Protein AF-A0A3D2K9T4-F1 (afdb_monomer_lite)

Secondary structure (DSSP, 8-state):
-HHHHHHHHHHHTT-------S-HHHHHHH-SEEEEEETTEEEEEEEHHHHHHHHHHHHTT-

pLDDT: mean 79.26, std 10.15, range [51.5, 91.88]

Structure (mmCIF, N/CA/C/O backbone):
data_AF-A0A3D2K9T4-F1
#
_entry.id   AF-A0A3D2K9T4-F1
#
loop_
_atom_site.group_PDB
_atom_site.id
_atom_site.type_symbol
_atom_site.label_atom_id
_atom_site.label_alt_id
_atom_site.label_comp_id
_atom_site.label_asym_id
_atom_site.label_entity_id
_atom_site.label_seq_id
_atom_site.pdbx_PDB_ins_code
_atom_site.Cartn_x
_atom_site.Cartn_y
_atom_site.Cartn_z
_atom_site.occupancy
_atom_site.B_iso_or_equiv
_atom_site.auth_seq_id
_atom_site.auth_comp_id
_atom_site.auth_asym_id
_atom_site.auth_atom_id
_atom_site.pdbx_PDB_model_num
ATOM 1 N N . GLN A 1 1 ? 6.547 2.238 16.093 1.00 52.9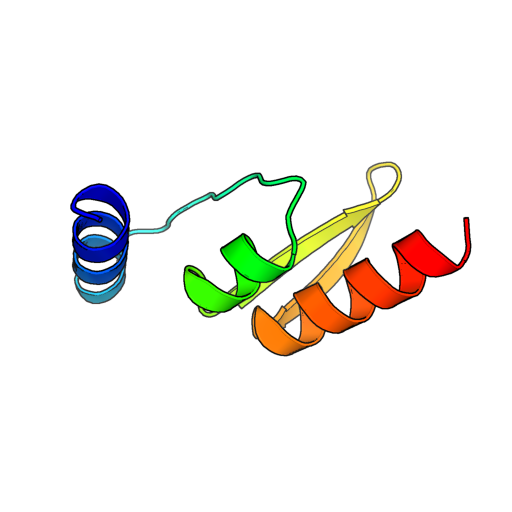1 1 GLN A N 1
ATOM 2 C CA . GLN A 1 1 ? 5.265 1.569 16.423 1.00 52.91 1 GLN A CA 1
ATOM 3 C C . GLN A 1 1 ? 4.086 2.544 16.491 1.00 52.91 1 GLN A C 1
ATOM 5 O O . GLN A 1 1 ? 3.168 2.357 15.707 1.00 52.91 1 GLN A O 1
ATOM 10 N N . LYS A 1 2 ? 4.137 3.632 17.280 1.00 60.62 2 LYS A N 1
ATOM 11 C CA . LYS A 1 2 ? 3.021 4.598 17.453 1.00 60.62 2 LYS A CA 1
ATOM 12 C C . LYS A 1 2 ? 2.374 5.162 16.167 1.00 60.62 2 LYS A C 1
ATOM 14 O O . LYS A 1 2 ? 1.164 5.353 16.141 1.00 60.62 2 LYS A O 1
ATOM 19 N N . CYS A 1 3 ? 3.132 5.418 15.093 1.00 64.94 3 CYS A N 1
ATOM 20 C CA . CYS A 1 3 ? 2.558 5.990 13.861 1.00 64.94 3 CYS A CA 1
ATOM 21 C C . CYS A 1 3 ? 1.653 5.018 13.088 1.00 64.94 3 CYS A C 1
ATOM 23 O O . CYS A 1 3 ? 0.663 5.451 12.512 1.00 64.94 3 CYS A O 1
ATOM 25 N N . ALA A 1 4 ? 1.958 3.717 13.091 1.00 68.06 4 ALA A N 1
ATOM 26 C CA . ALA A 1 4 ? 1.169 2.726 12.355 1.00 68.06 4 ALA A CA 1
ATOM 27 C C . ALA A 1 4 ? -0.218 2.522 12.986 1.00 68.06 4 ALA A C 1
ATOM 29 O O . ALA A 1 4 ? -1.216 2.432 12.281 1.00 68.06 4 ALA A O 1
ATOM 30 N N . GLU A 1 5 ? -0.284 2.521 14.317 1.00 72.44 5 GLU A N 1
ATOM 31 C CA . GLU A 1 5 ? -1.545 2.444 15.065 1.00 72.44 5 GLU A CA 1
ATOM 32 C C . GLU A 1 5 ? -2.400 3.695 14.847 1.00 72.44 5 GLU A C 1
ATOM 34 O O . GLU A 1 5 ? -3.595 3.587 14.590 1.00 72.44 5 GLU A O 1
ATOM 39 N N . LYS A 1 6 ? -1.774 4.880 14.852 1.00 73.62 6 LYS A N 1
ATOM 40 C CA . LYS A 1 6 ? -2.443 6.152 14.540 1.00 73.62 6 LYS A CA 1
ATOM 41 C C . LYS A 1 6 ? -3.008 6.161 13.116 1.00 73.62 6 LYS A C 1
ATOM 43 O O . LYS A 1 6 ? -4.121 6.622 12.893 1.00 73.62 6 LYS A O 1
ATOM 48 N N . ILE A 1 7 ? -2.257 5.629 12.154 1.00 72.19 7 ILE A N 1
ATOM 49 C CA . ILE A 1 7 ? -2.708 5.466 10.769 1.00 72.19 7 ILE A CA 1
ATOM 50 C C . ILE A 1 7 ? -3.911 4.517 10.702 1.00 72.19 7 ILE A C 1
ATOM 52 O O . ILE A 1 7 ? -4.918 4.849 10.081 1.00 72.19 7 ILE A O 1
ATOM 56 N N . SER A 1 8 ? -3.845 3.380 11.396 1.00 70.88 8 SER A N 1
ATOM 57 C CA . SER A 1 8 ? -4.950 2.421 11.442 1.00 70.88 8 SER A CA 1
ATOM 58 C C . SER A 1 8 ? -6.208 3.014 12.086 1.00 70.88 8 SER A C 1
ATOM 60 O O . SER A 1 8 ? -7.312 2.732 11.623 1.00 70.88 8 SER A O 1
ATOM 62 N N . SER A 1 9 ? -6.069 3.851 13.122 1.00 72.19 9 SER A N 1
ATOM 63 C CA . SER A 1 9 ? -7.216 4.522 13.746 1.00 72.19 9 SER A CA 1
ATOM 64 C C . SER A 1 9 ? -7.835 5.577 12.825 1.00 72.19 9 SER A C 1
ATOM 66 O O . SER A 1 9 ? -9.054 5.660 12.736 1.00 72.19 9 SER A O 1
ATOM 68 N N . LEU A 1 10 ? -7.011 6.342 12.095 1.00 71.44 10 LEU A N 1
ATOM 69 C CA . LEU A 1 10 ? -7.478 7.336 11.114 1.00 71.44 10 LEU A CA 1
ATOM 70 C C . LEU A 1 10 ? -8.232 6.682 9.945 1.00 71.44 10 LEU A C 1
ATOM 72 O O . LEU A 1 10 ? -9.225 7.211 9.451 1.00 71.44 10 LEU A O 1
ATOM 76 N N . GLN A 1 11 ? -7.806 5.491 9.529 1.00 68.88 11 GLN A N 1
ATOM 77 C CA . GLN A 1 11 ? -8.521 4.723 8.510 1.00 68.88 11 GLN A CA 1
ATOM 78 C C . GLN A 1 11 ? -9.872 4.198 9.002 1.00 68.88 11 GLN A C 1
ATOM 80 O O . GLN A 1 11 ? -10.819 4.140 8.221 1.00 68.88 11 GLN A O 1
ATOM 85 N N . GLN A 1 12 ? -9.988 3.823 10.282 1.00 69.19 12 GLN A N 1
ATOM 86 C CA . GLN A 1 12 ? -11.270 3.408 10.865 1.00 69.19 12 GLN A CA 1
ATOM 87 C C . GLN A 1 12 ? -12.270 4.565 10.961 1.00 69.19 12 GLN A C 1
ATOM 89 O O . GLN A 1 12 ? -13.468 4.334 10.843 1.00 69.19 12 GLN A O 1
ATOM 94 N N . THR A 1 13 ? -11.796 5.805 11.108 1.00 72.56 13 THR A N 1
ATOM 95 C CA . THR A 1 13 ? -12.649 7.004 11.130 1.00 72.56 13 THR A CA 1
ATOM 96 C C . THR A 1 13 ? -13.057 7.500 9.737 1.00 72.56 13 THR A C 1
ATOM 98 O O . THR A 1 13 ? -13.661 8.562 9.629 1.00 72.56 13 THR A O 1
ATOM 101 N N . GLY A 1 14 ? -12.739 6.759 8.666 1.00 65.56 14 GLY A N 1
ATOM 102 C CA . GLY A 1 14 ? -13.099 7.120 7.288 1.00 65.56 14 GLY A CA 1
ATOM 103 C C . GLY A 1 14 ? -12.206 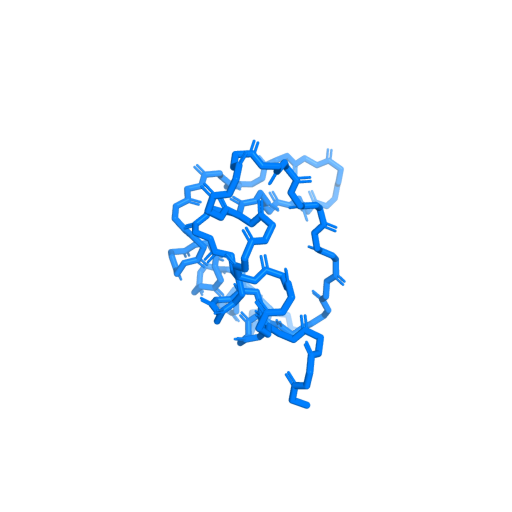8.195 6.662 1.00 65.56 14 GLY A C 1
ATOM 104 O O . GLY A 1 14 ? -12.577 8.797 5.660 1.00 65.56 14 GLY A O 1
ATOM 105 N N . THR A 1 15 ? -11.033 8.464 7.242 1.00 71.00 15 THR A N 1
ATOM 106 C CA . THR A 1 15 ? -10.087 9.453 6.715 1.00 71.00 15 THR A CA 1
ATOM 107 C C . THR A 1 15 ? -9.258 8.859 5.573 1.00 71.00 15 THR A C 1
ATOM 109 O O . THR A 1 15 ? -8.661 7.791 5.717 1.00 71.00 15 THR A O 1
ATOM 112 N N . THR A 1 16 ? -9.173 9.571 4.447 1.00 69.19 16 THR A N 1
ATOM 113 C CA . THR A 1 16 ? -8.326 9.185 3.309 1.00 69.19 16 THR A CA 1
ATOM 114 C C . THR A 1 16 ? -6.850 9.403 3.640 1.00 69.19 16 THR A C 1
ATOM 116 O O . THR A 1 16 ? -6.429 10.524 3.921 1.00 69.19 16 THR A O 1
ATOM 119 N N . LEU A 1 17 ? -6.052 8.334 3.584 1.00 68.56 17 LEU A N 1
ATOM 120 C CA . LEU A 1 17 ? -4.601 8.380 3.765 1.00 68.56 17 LEU A CA 1
ATOM 121 C C . LEU A 1 17 ? -3.900 8.198 2.418 1.00 68.56 17 LEU A C 1
ATOM 123 O O . LEU A 1 17 ? -3.994 7.130 1.816 1.00 68.56 17 LEU A O 1
ATOM 127 N N . LEU A 1 18 ? -3.133 9.203 2.000 1.00 74.88 18 LEU A N 1
ATOM 128 C CA . LEU A 1 18 ? -2.201 9.071 0.886 1.00 74.88 18 LEU A CA 1
ATOM 129 C C . LEU A 1 18 ? -0.818 8.697 1.431 1.00 74.88 18 LEU A C 1
ATOM 131 O O . LEU A 1 18 ? -0.160 9.510 2.079 1.00 74.88 18 LEU A O 1
ATOM 135 N N . LEU A 1 19 ? -0.394 7.457 1.189 1.00 69.69 19 LEU A N 1
ATOM 136 C CA . LEU A 1 19 ? 0.913 6.946 1.595 1.00 69.69 19 LEU A CA 1
ATOM 137 C C . LEU A 1 19 ? 1.791 6.741 0.356 1.00 69.69 19 LEU A C 1
ATOM 139 O O . LEU A 1 19 ? 1.464 5.922 -0.498 1.00 69.69 19 LEU A O 1
ATOM 143 N N . VAL A 1 20 ? 2.922 7.444 0.291 1.00 73.25 20 VAL A N 1
ATOM 144 C CA . VAL A 1 20 ? 3.948 7.253 -0.746 1.00 73.25 20 VAL A CA 1
ATOM 145 C C . VAL A 1 20 ? 5.139 6.546 -0.110 1.00 73.25 20 VAL A C 1
ATOM 147 O O . VAL A 1 20 ? 5.695 7.022 0.879 1.00 73.25 20 VAL A O 1
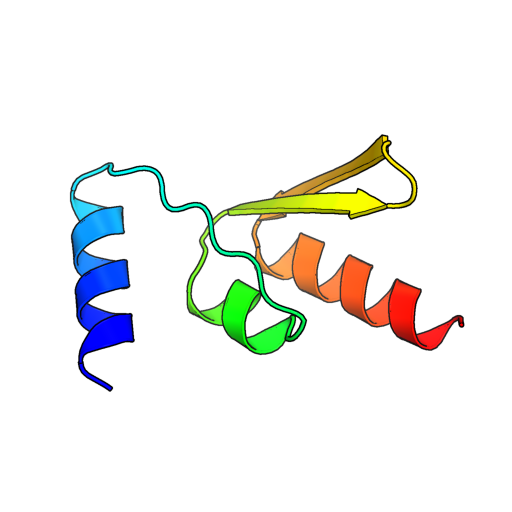ATOM 150 N N . SER A 1 21 ? 5.506 5.381 -0.638 1.00 73.31 21 SER A N 1
ATOM 151 C CA . SER A 1 21 ? 6.627 4.589 -0.132 1.00 73.31 21 SER A CA 1
ATOM 152 C C . SER A 1 21 ? 7.293 3.820 -1.265 1.00 73.31 21 SER A C 1
ATOM 154 O O . SER A 1 21 ? 6.612 3.268 -2.122 1.00 73.31 21 SER A O 1
ATOM 156 N N . HIS A 1 22 ? 8.622 3.721 -1.220 1.00 75.94 22 HIS A N 1
ATOM 157 C CA . HIS A 1 22 ? 9.401 2.824 -2.084 1.00 75.94 22 HIS A CA 1
ATOM 158 C C . HIS A 1 22 ? 9.311 1.354 -1.639 1.00 75.94 22 HIS A C 1
ATOM 160 O O . HIS A 1 22 ? 9.862 0.462 -2.275 1.00 75.94 22 HIS A O 1
ATOM 166 N N . SER A 1 23 ? 8.647 1.090 -0.512 1.00 79.25 23 SER A N 1
ATOM 167 C CA . SER A 1 23 ? 8.525 -0.236 0.076 1.00 79.25 23 SER A CA 1
ATOM 168 C C . SER A 1 23 ? 7.099 -0.761 -0.071 1.00 79.25 23 SER A C 1
ATOM 170 O O . SER A 1 23 ? 6.199 -0.389 0.685 1.00 79.25 23 SER A O 1
ATOM 172 N N . ALA A 1 24 ? 6.911 -1.698 -1.002 1.00 79.81 24 ALA A N 1
ATOM 173 C CA . ALA A 1 24 ? 5.634 -2.379 -1.223 1.00 79.81 24 ALA A CA 1
ATOM 174 C C . ALA A 1 24 ? 5.107 -3.082 0.046 1.00 79.81 24 ALA A C 1
ATOM 176 O O . ALA A 1 24 ? 3.905 -3.126 0.299 1.00 79.81 24 ALA A O 1
ATOM 177 N N . SER A 1 25 ? 6.003 -3.587 0.901 1.00 81.94 25 SER A N 1
ATOM 178 C CA . SER A 1 25 ? 5.630 -4.242 2.159 1.00 81.94 25 SER A CA 1
ATOM 179 C C . SER A 1 25 ? 5.020 -3.278 3.182 1.00 81.94 25 SER A C 1
ATOM 181 O O . SER A 1 25 ? 4.123 -3.672 3.930 1.00 81.94 25 SER A O 1
ATOM 183 N N . GLN A 1 26 ? 5.444 -2.009 3.201 1.00 78.69 26 GLN A N 1
ATOM 184 C CA . GLN A 1 26 ? 4.819 -0.989 4.048 1.00 78.69 26 GLN A CA 1
ATOM 185 C C . GLN A 1 26 ? 3.427 -0.614 3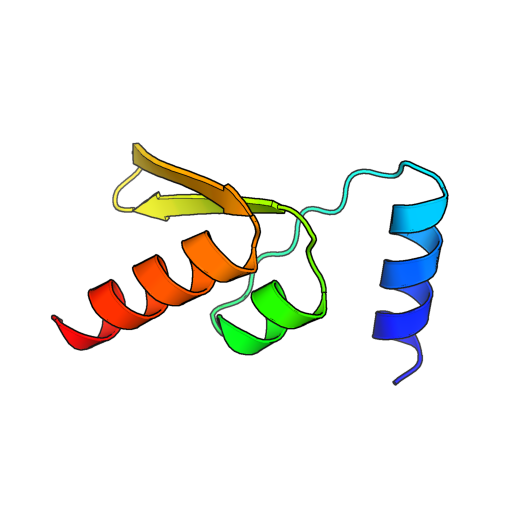.542 1.00 78.69 26 GLN A C 1
ATOM 187 O O . GLN A 1 26 ? 2.505 -0.522 4.351 1.00 78.69 26 GLN A O 1
ATOM 192 N N . VAL A 1 27 ? 3.260 -0.465 2.225 1.00 81.69 27 VAL A N 1
ATOM 193 C CA . VAL A 1 27 ? 1.958 -0.176 1.600 1.00 81.69 27 VAL A CA 1
ATOM 194 C C . VAL A 1 27 ? 0.971 -1.308 1.877 1.00 81.69 27 VAL A C 1
ATOM 196 O O . VAL A 1 27 ? -0.117 -1.052 2.385 1.00 81.69 27 VAL A O 1
ATOM 199 N N . LYS A 1 28 ? 1.382 -2.565 1.674 1.00 82.81 28 LYS A N 1
ATOM 200 C CA . LYS A 1 28 ? 0.560 -3.746 1.974 1.00 82.81 28 LYS A CA 1
ATOM 201 C C . LYS A 1 28 ? 0.100 -3.805 3.435 1.00 82.81 28 LYS A C 1
ATOM 203 O O . LYS A 1 28 ? -1.016 -4.223 3.714 1.00 82.81 28 LYS A O 1
ATOM 208 N N . ARG A 1 29 ? 0.964 -3.425 4.380 1.00 82.50 29 ARG A N 1
ATOM 209 C CA . ARG A 1 29 ? 0.656 -3.500 5.817 1.00 82.50 29 ARG A CA 1
ATOM 210 C C . ARG A 1 29 ? -0.223 -2.350 6.304 1.00 82.50 29 ARG A C 1
ATOM 212 O O . ARG A 1 29 ? -0.934 -2.515 7.290 1.00 82.50 29 ARG A O 1
ATOM 219 N N . LEU A 1 30 ? -0.110 -1.180 5.681 1.00 78.81 30 LEU A N 1
ATOM 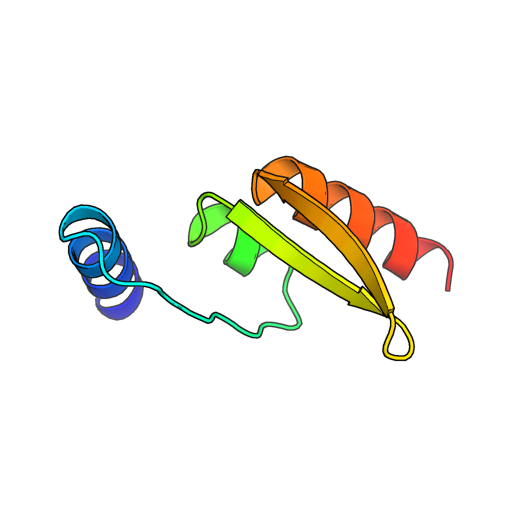220 C CA . LEU A 1 30 ? -0.749 0.039 6.164 1.00 78.81 30 LEU A CA 1
ATOM 221 C C . LEU A 1 30 ? -1.998 0.414 5.378 1.00 78.81 30 LEU A C 1
ATOM 223 O O . LEU A 1 30 ? -2.809 1.136 5.930 1.00 78.81 30 LEU A O 1
ATOM 227 N N . CYS A 1 31 ? -2.175 -0.028 4.135 1.00 80.44 31 CYS A N 1
ATOM 228 C CA . CYS A 1 31 ? -3.278 0.397 3.274 1.00 80.44 31 CYS A CA 1
ATOM 229 C C . CYS A 1 31 ? -4.240 -0.763 2.982 1.00 80.44 31 CYS A C 1
ATOM 231 O O . CYS A 1 31 ? -3.826 -1.915 2.905 1.00 80.44 31 CYS A O 1
ATOM 233 N N . LYS A 1 32 ? -5.530 -0.453 2.789 1.00 81.44 32 LYS A N 1
ATOM 234 C CA . LYS A 1 32 ? -6.538 -1.423 2.314 1.00 81.44 32 LYS A CA 1
ATOM 235 C C . LYS A 1 32 ? -6.597 -1.482 0.789 1.00 81.44 32 LYS A C 1
ATOM 237 O O . LYS A 1 32 ? -6.604 -2.560 0.217 1.00 81.44 32 LYS A O 1
ATOM 242 N N . SER A 1 33 ? -6.566 -0.322 0.143 1.00 83.69 33 SER A N 1
ATOM 243 C CA . SER A 1 33 ? -6.523 -0.140 -1.311 1.00 83.69 33 SER A CA 1
ATOM 244 C C . SER A 1 33 ? -5.291 0.677 -1.692 1.00 83.69 33 SER A C 1
ATOM 246 O O . SER A 1 33 ? -4.851 1.516 -0.899 1.00 83.69 33 SER A O 1
ATOM 248 N N . ALA A 1 34 ? -4.756 0.479 -2.893 1.00 87.25 34 ALA A N 1
ATOM 249 C CA . ALA A 1 34 ? -3.632 1.259 -3.404 1.00 87.25 34 ALA A CA 1
ATOM 250 C C . ALA A 1 34 ? -3.834 1.652 -4.875 1.00 87.25 34 ALA A C 1
ATOM 252 O O . ALA A 1 34 ? -4.503 0.956 -5.633 1.00 87.25 34 ALA A O 1
ATOM 253 N N . LEU A 1 35 ? -3.241 2.782 -5.262 1.00 87.31 35 LEU A N 1
ATOM 254 C CA . LEU A 1 35 ? -3.158 3.259 -6.640 1.00 87.31 35 LEU A CA 1
ATOM 255 C C . LEU A 1 35 ? -1.695 3.189 -7.070 1.00 87.31 35 LEU A C 1
ATOM 257 O O . LEU A 1 35 ? -0.843 3.820 -6.446 1.00 87.31 35 LEU A O 1
ATOM 261 N N . TRP A 1 36 ? -1.411 2.433 -8.123 1.00 88.25 36 TRP A N 1
ATOM 262 C CA . TRP A 1 36 ? -0.090 2.373 -8.729 1.00 88.25 36 TRP A CA 1
ATOM 263 C C . TRP A 1 36 ? -0.049 3.227 -9.992 1.00 88.25 36 TRP A C 1
ATOM 265 O O . TRP A 1 36 ? -0.871 3.072 -10.897 1.00 88.25 36 TRP A O 1
ATOM 275 N N . ILE A 1 37 ? 0.938 4.120 -10.032 1.00 88.00 37 ILE A N 1
ATOM 276 C CA . ILE A 1 37 ? 1.247 4.987 -11.162 1.00 88.00 37 ILE A CA 1
ATOM 277 C C . ILE A 1 37 ? 2.652 4.648 -11.665 1.00 88.00 37 ILE A C 1
ATOM 279 O O . ILE A 1 37 ? 3.579 4.510 -10.862 1.00 88.00 37 ILE A O 1
ATOM 283 N N . LYS A 1 38 ? 2.810 4.541 -12.983 1.00 86.12 38 LYS A N 1
ATOM 284 C CA . LYS A 1 38 ? 4.093 4.362 -13.672 1.00 86.12 38 LYS A CA 1
ATOM 285 C C . LYS A 1 38 ? 4.104 5.268 -14.896 1.00 86.12 38 LYS A C 1
ATOM 287 O O . LYS A 1 38 ? 3.112 5.331 -15.610 1.00 86.12 38 LYS A O 1
ATOM 292 N N . ASP A 1 39 ? 5.189 6.013 -15.085 1.00 88.31 39 ASP A N 1
ATOM 293 C CA . ASP A 1 39 ? 5.373 6.914 -16.234 1.00 88.31 39 ASP A CA 1
ATOM 294 C C . ASP A 1 39 ? 4.220 7.919 -16.456 1.00 88.31 39 ASP A C 1
ATOM 296 O O . ASP A 1 39 ? 3.925 8.325 -17.573 1.00 88.31 39 ASP A O 1
ATOM 300 N N . GLY A 1 40 ? 3.568 8.347 -15.369 1.00 89.25 40 GLY A N 1
ATOM 301 C CA . GLY A 1 40 ? 2.445 9.291 -15.411 1.00 89.25 40 GLY A CA 1
ATOM 302 C C . GLY A 1 40 ? 1.076 8.655 -15.673 1.00 89.25 40 GLY A C 1
ATOM 303 O O . GLY A 1 40 ? 0.074 9.365 -15.617 1.00 89.25 40 GLY A O 1
ATOM 304 N N . GLU A 1 41 ? 1.007 7.338 -15.877 1.00 89.88 41 GLU A N 1
ATOM 305 C CA . GLU A 1 41 ? -0.240 6.609 -16.110 1.00 89.88 41 GLU A CA 1
ATOM 306 C C . GLU A 1 41 ? -0.625 5.715 -14.930 1.00 89.88 41 GLU A C 1
ATOM 308 O O . GLU A 1 41 ? 0.220 5.169 -14.215 1.00 89.88 41 GLU A O 1
ATOM 313 N N . ILE A 1 42 ? -1.935 5.557 -14.724 1.00 90.88 42 ILE A N 1
ATOM 314 C CA . ILE A 1 42 ? -2.478 4.628 -13.734 1.00 90.88 42 ILE A CA 1
ATOM 315 C C . ILE A 1 42 ? -2.362 3.215 -14.298 1.00 90.88 42 ILE A C 1
ATOM 317 O O . ILE A 1 42 ? -3.061 2.862 -15.244 1.00 90.88 42 ILE A O 1
ATOM 321 N N . VAL A 1 43 ? -1.518 2.395 -13.676 1.00 91.88 43 VAL A N 1
ATOM 322 C CA . VAL A 1 43 ? -1.336 0.996 -14.080 1.00 91.88 43 VAL A CA 1
ATOM 323 C C . VAL A 1 43 ? -2.346 0.089 -13.387 1.00 91.88 43 VAL A C 1
ATOM 325 O O . VAL A 1 43 ? -2.861 -0.849 -13.990 1.00 91.88 43 VAL A O 1
ATOM 328 N N . MET A 1 44 ? -2.631 0.348 -12.105 1.00 90.38 44 MET A N 1
ATOM 329 C CA . MET A 1 44 ? -3.529 -0.495 -11.317 1.00 90.38 44 MET A CA 1
ATOM 330 C C . MET A 1 44 ? -4.152 0.264 -10.142 1.00 90.38 44 MET A C 1
ATOM 332 O O . MET A 1 44 ? -3.470 1.014 -9.443 1.00 90.38 44 MET A O 1
ATOM 336 N N . TYR A 1 45 ? -5.436 0.013 -9.887 1.00 91.50 45 TYR A N 1
ATOM 337 C CA . TYR A 1 45 ? -6.145 0.446 -8.685 1.00 91.50 45 TYR A CA 1
ATOM 338 C C . TYR A 1 45 ? -6.986 -0.715 -8.149 1.00 91.50 45 TYR A C 1
ATOM 340 O O . TYR A 1 45 ? -7.947 -1.127 -8.792 1.00 91.50 45 TYR A O 1
ATOM 348 N N . ASP A 1 46 ? -6.588 -1.273 -7.008 1.00 91.12 46 ASP A N 1
ATOM 349 C CA . ASP A 1 46 ? -7.246 -2.424 -6.373 1.00 91.12 46 ASP A CA 1
ATOM 350 C C . ASP A 1 46 ? -6.798 -2.520 -4.896 1.00 91.12 46 ASP A C 1
ATOM 352 O O . ASP A 1 46 ? -6.163 -1.603 -4.354 1.00 91.12 46 ASP A O 1
ATOM 356 N N . ASP A 1 47 ? -7.103 -3.637 -4.237 1.00 90.69 47 ASP A N 1
ATOM 357 C CA . ASP A 1 47 ? -6.596 -4.000 -2.918 1.00 90.69 47 ASP A CA 1
ATOM 358 C C . ASP A 1 47 ? -5.079 -3.794 -2.836 1.00 90.69 47 ASP A C 1
ATOM 360 O O . ASP A 1 47 ? -4.315 -4.212 -3.715 1.00 90.69 47 ASP A O 1
ATOM 364 N N . ALA A 1 48 ? -4.624 -3.193 -1.735 1.00 88.25 48 ALA A N 1
ATOM 365 C CA . ALA A 1 48 ? -3.217 -2.864 -1.529 1.00 88.25 48 ALA A CA 1
ATOM 366 C C . ALA A 1 48 ? -2.318 -4.101 -1.638 1.00 88.25 48 ALA A C 1
ATOM 368 O O . ALA A 1 48 ? -1.174 -3.989 -2.068 1.00 88.25 48 ALA A O 1
ATOM 369 N N . GLU A 1 49 ? -2.831 -5.284 -1.295 1.00 89.19 49 GLU A N 1
ATOM 370 C CA . GLU A 1 49 ? -2.135 -6.556 -1.466 1.00 89.19 49 GLU A CA 1
ATOM 371 C C . GLU A 1 49 ? -1.880 -6.903 -2.939 1.00 89.19 49 GLU A C 1
ATOM 373 O O . GLU A 1 49 ? -0.739 -7.203 -3.296 1.00 89.19 49 GLU A O 1
ATOM 378 N N . LYS A 1 50 ? -2.904 -6.813 -3.796 1.00 91.00 50 LYS A N 1
ATOM 379 C CA . LYS A 1 50 ? -2.787 -7.111 -5.231 1.00 91.00 50 LYS A CA 1
ATOM 380 C C . LYS A 1 50 ? -1.883 -6.105 -5.929 1.00 91.00 50 LYS A C 1
ATOM 382 O O . LYS A 1 50 ? -0.978 -6.493 -6.662 1.00 91.00 50 LYS A O 1
ATOM 387 N N . VAL A 1 51 ? -2.090 -4.820 -5.646 1.00 90.19 51 VAL A N 1
ATOM 388 C CA . VAL A 1 51 ? -1.309 -3.728 -6.238 1.00 90.19 51 VAL A CA 1
ATOM 389 C C . VAL A 1 51 ? 0.153 -3.811 -5.805 1.00 90.19 51 VAL A C 1
ATOM 391 O O . VAL A 1 51 ? 1.044 -3.695 -6.641 1.00 90.19 51 VAL A O 1
ATOM 394 N N . SER A 1 52 ? 0.424 -4.087 -4.524 1.00 89.25 52 SER A N 1
ATOM 395 C CA . SER A 1 52 ? 1.800 -4.247 -4.029 1.00 89.25 52 SER A CA 1
ATOM 396 C C . SER A 1 52 ? 2.501 -5.461 -4.643 1.00 89.25 52 SER A C 1
ATOM 398 O O . SER A 1 52 ? 3.699 -5.392 -4.908 1.00 89.25 52 SER A O 1
ATOM 400 N N . ALA A 1 53 ? 1.780 -6.563 -4.880 1.00 89.88 53 ALA A N 1
ATOM 401 C CA . ALA A 1 53 ? 2.329 -7.741 -5.550 1.00 89.88 53 ALA A CA 1
ATOM 402 C C . ALA A 1 53 ? 2.650 -7.462 -7.028 1.00 89.88 53 ALA A C 1
ATOM 404 O O . ALA A 1 53 ? 3.740 -7.804 -7.487 1.00 89.88 53 ALA A O 1
ATOM 405 N N . ALA A 1 54 ? 1.739 -6.798 -7.749 1.00 89.50 54 ALA A N 1
ATOM 406 C CA . ALA A 1 54 ? 1.946 -6.397 -9.140 1.00 89.50 54 ALA A CA 1
ATOM 407 C C . ALA A 1 54 ? 3.132 -5.430 -9.284 1.00 89.50 54 ALA A C 1
ATOM 409 O O . ALA A 1 54 ? 4.010 -5.657 -10.114 1.00 89.50 54 ALA A O 1
ATOM 410 N N . TYR A 1 55 ? 3.208 -4.414 -8.418 1.00 88.12 55 TYR A N 1
ATOM 411 C CA . TYR A 1 55 ? 4.322 -3.467 -8.369 1.00 88.12 55 TYR A CA 1
ATOM 412 C C . TYR A 1 55 ? 5.663 -4.160 -8.088 1.00 88.12 55 TYR A C 1
ATOM 414 O O . TYR A 1 55 ? 6.643 -3.924 -8.789 1.00 88.12 55 TYR A O 1
ATOM 422 N N . ALA A 1 56 ? 5.717 -5.060 -7.099 1.00 87.12 56 ALA A N 1
ATOM 423 C CA . ALA A 1 56 ? 6.944 -5.787 -6.775 1.00 87.12 56 ALA A CA 1
ATOM 424 C C . ALA A 1 56 ? 7.425 -6.675 -7.937 1.00 87.12 56 ALA A C 1
ATOM 426 O O . ALA A 1 56 ? 8.625 -6.737 -8.200 1.00 87.12 56 ALA A O 1
ATOM 427 N N . ALA A 1 57 ? 6.501 -7.333 -8.644 1.00 87.69 57 ALA A N 1
ATOM 428 C CA . ALA A 1 57 ? 6.818 -8.137 -9.822 1.00 87.69 57 ALA A CA 1
ATOM 429 C C . ALA A 1 57 ? 7.299 -7.285 -11.012 1.00 87.69 57 ALA A C 1
ATOM 431 O O . ALA A 1 57 ? 8.132 -7.747 -11.790 1.00 87.69 57 ALA A O 1
ATOM 432 N N . ASP A 1 58 ? 6.796 -6.057 -11.162 1.00 86.62 58 ASP A N 1
ATOM 433 C CA . ASP A 1 58 ? 7.250 -5.105 -12.183 1.00 86.62 58 ASP A CA 1
ATOM 434 C C . ASP A 1 58 ? 8.657 -4.565 -11.875 1.00 86.62 58 ASP A C 1
ATOM 436 O O . ASP A 1 58 ? 9.517 -4.584 -12.752 1.00 86.62 58 ASP A O 1
ATOM 440 N N . CYS A 1 59 ? 8.942 -4.204 -10.617 1.00 81.56 59 CYS A N 1
ATOM 441 C CA . CYS A 1 59 ? 10.280 -3.775 -10.190 1.00 81.56 59 CYS A CA 1
ATOM 442 C C . CYS A 1 59 ? 11.357 -4.864 -10.330 1.00 81.56 59 CYS A C 1
ATOM 444 O O . CYS A 1 59 ? 12.529 -4.532 -10.439 1.00 81.56 59 CYS A O 1
ATOM 446 N N . GLN A 1 60 ? 10.989 -6.150 -10.315 1.00 72.00 60 GLN A N 1
ATOM 447 C CA . GLN A 1 60 ? 11.921 -7.267 -10.542 1.00 72.00 60 GLN A CA 1
ATOM 448 C C . GLN A 1 60 ? 12.228 -7.526 -12.024 1.00 72.00 60 GLN A C 1
ATOM 450 O O . GLN A 1 60 ? 13.119 -8.314 -12.331 1.00 72.00 60 GLN A O 1
ATOM 455 N N . LYS A 1 61 ? 11.466 -6.921 -12.942 1.00 58.94 61 LYS A N 1
ATOM 456 C CA . LYS A 1 61 ? 11.670 -7.038 -14.393 1.00 58.94 61 LYS A CA 1
ATOM 457 C C . LYS A 1 61 ? 12.527 -5.905 -14.976 1.00 58.94 61 LYS A C 1
ATOM 459 O O . LYS A 1 61 ? 12.762 -5.915 -16.183 1.00 58.94 61 LYS A O 1
ATOM 464 N N . GLN A 1 62 ? 12.959 -4.954 -14.146 1.00 51.50 62 GLN A N 1
ATOM 465 C CA . GLN A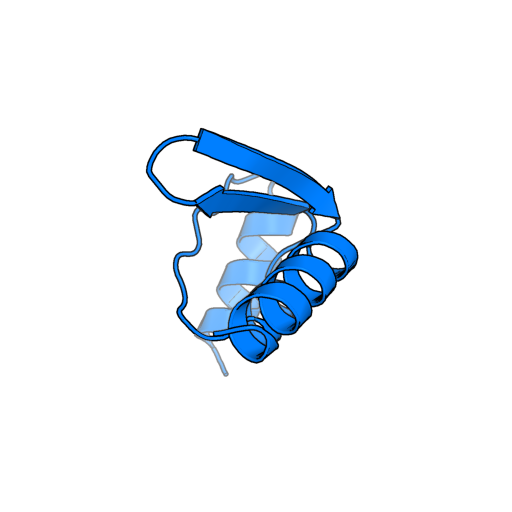 1 62 ? 13.975 -3.941 -14.464 1.00 51.50 62 GLN A CA 1
ATOM 466 C C . GLN A 1 62 ? 15.353 -4.407 -14.001 1.00 51.50 62 GLN A C 1
ATOM 468 O O . GLN A 1 62 ? 16.324 -4.088 -14.720 1.00 51.50 62 GLN A O 1
#

Foldseek 3Di:
DVVLVVLVVCVVVVHDDDDDDPDLVVQLSRDQWDFDDDPNDTPDTGGSVVVSVVVVVVVVVD

Sequence (62 aa):
QKCAEKISSLQQTGTTLLLVSHSASQVKRLCKSALWIKDGEIVMYDDAEKVSAAYAADCQKQ

Radius of gyration: 12.31 Å; chains: 1; bounding box: 27×18×34 Å